Protein AF-A0AAV5FUU8-F1 (afdb_monomer)

Radius of gyration: 12.19 Å; Cα contacts (8 Å, |Δi|>4): 103; chains: 1; bounding box: 28×31×27 Å

Structure (mmCIF, N/CA/C/O backbone):
data_AF-A0AAV5FUU8-F1
#
_entry.id   AF-A0AAV5FUU8-F1
#
loop_
_atom_site.group_PDB
_atom_site.id
_atom_site.type_symbol
_atom_site.label_atom_id
_atom_site.label_alt_id
_atom_site.label_comp_id
_atom_site.label_asym_id
_atom_site.label_entity_id
_atom_site.label_seq_id
_atom_site.pdbx_PDB_ins_code
_atom_site.Cartn_x
_atom_site.Cartn_y
_atom_site.Cartn_z
_atom_site.occupancy
_atom_site.B_iso_or_equiv
_atom_site.auth_seq_id
_atom_site.auth_comp_id
_atom_site.auth_asym_id
_atom_site.auth_atom_id
_atom_site.pdbx_PDB_model_num
ATOM 1 N N . MET A 1 1 ? -14.794 14.421 -4.683 1.00 58.62 1 MET A N 1
ATOM 2 C CA . MET A 1 1 ? -13.348 14.401 -5.022 1.00 58.62 1 MET A CA 1
ATOM 3 C C . MET A 1 1 ? -12.701 13.042 -4.752 1.00 58.62 1 MET A C 1
ATOM 5 O O . MET A 1 1 ? -12.078 12.522 -5.666 1.00 58.62 1 MET A O 1
ATOM 9 N N . ALA A 1 2 ? -12.916 12.410 -3.588 1.00 63.38 2 ALA A N 1
ATOM 10 C CA . ALA A 1 2 ? -12.409 11.057 -3.291 1.00 63.38 2 ALA A CA 1
ATOM 11 C C . ALA A 1 2 ? -12.801 9.982 -4.331 1.00 63.38 2 ALA A C 1
ATOM 13 O O . ALA A 1 2 ? -12.027 9.073 -4.601 1.00 63.38 2 ALA A O 1
ATOM 14 N N . ALA A 1 3 ? -13.957 10.123 -4.990 1.00 72.38 3 ALA A N 1
ATOM 15 C CA . ALA A 1 3 ? -14.405 9.197 -6.032 1.00 72.38 3 ALA A CA 1
ATOM 16 C C . ALA A 1 3 ? -13.461 9.091 -7.248 1.00 72.38 3 ALA A C 1
ATOM 18 O O . ALA A 1 3 ? -13.452 8.051 -7.893 1.00 72.38 3 ALA A O 1
ATOM 19 N N . VAL A 1 4 ? -12.673 10.130 -7.564 1.00 74.31 4 VAL A N 1
ATOM 20 C CA . VAL A 1 4 ? -11.665 10.065 -8.643 1.00 74.31 4 VAL A CA 1
ATOM 21 C C . VAL A 1 4 ? -10.425 9.313 -8.166 1.00 74.31 4 VAL A C 1
ATOM 23 O O . VAL A 1 4 ? -9.949 8.439 -8.875 1.00 74.31 4 VAL A O 1
ATOM 26 N N . LEU A 1 5 ? -9.957 9.579 -6.940 1.00 68.19 5 LEU A N 1
ATOM 27 C CA . LEU A 1 5 ? -8.843 8.837 -6.335 1.00 68.19 5 LEU A CA 1
ATOM 28 C C . LEU A 1 5 ? -9.152 7.338 -6.228 1.00 68.19 5 LEU A C 1
ATOM 30 O O . LEU A 1 5 ? -8.274 6.529 -6.463 1.00 68.19 5 LEU A O 1
ATOM 34 N N . ARG A 1 6 ? -10.408 6.960 -5.960 1.00 74.75 6 ARG A N 1
ATOM 35 C CA . ARG A 1 6 ? -10.844 5.550 -5.928 1.00 74.75 6 ARG A CA 1
ATOM 36 C C . ARG A 1 6 ? -10.803 4.841 -7.288 1.00 74.75 6 ARG A C 1
ATOM 38 O O . ARG A 1 6 ? -10.966 3.628 -7.318 1.00 74.75 6 ARG A O 1
ATOM 45 N N . LYS A 1 7 ? -10.669 5.582 -8.394 1.00 78.38 7 LYS A N 1
ATOM 46 C CA . LYS A 1 7 ? -10.525 5.023 -9.749 1.00 78.38 7 LYS A CA 1
ATOM 47 C C . LYS A 1 7 ? -9.066 4.863 -10.176 1.00 78.38 7 LYS A C 1
ATOM 49 O O . LYS A 1 7 ? -8.831 4.232 -11.197 1.00 78.38 7 LYS A O 1
ATOM 54 N N . LEU A 1 8 ? -8.135 5.473 -9.444 1.00 77.31 8 LEU A N 1
ATOM 55 C CA . LEU A 1 8 ? -6.701 5.341 -9.680 1.00 77.31 8 LEU A CA 1
ATOM 56 C C . LEU A 1 8 ? -6.183 4.119 -8.933 1.00 77.31 8 LEU A C 1
ATOM 58 O O . LEU A 1 8 ? -6.700 3.788 -7.860 1.00 77.31 8 LEU A O 1
ATOM 62 N N . ASP A 1 9 ? -5.156 3.478 -9.478 1.00 82.94 9 ASP A N 1
ATOM 63 C CA . ASP A 1 9 ? -4.495 2.401 -8.754 1.00 82.94 9 ASP A CA 1
ATOM 64 C C . ASP A 1 9 ? -3.660 2.957 -7.579 1.00 82.94 9 ASP A C 1
ATOM 66 O O . ASP A 1 9 ? -3.286 4.138 -7.517 1.00 82.94 9 ASP A O 1
ATOM 70 N N . HIS A 1 10 ? -3.383 2.115 -6.581 1.00 85.00 10 HIS A N 1
ATOM 71 C CA . HIS A 1 10 ? -2.674 2.546 -5.373 1.00 85.00 10 HIS A CA 1
ATOM 72 C C . HIS A 1 10 ? -1.230 2.975 -5.658 1.00 85.00 10 HIS A C 1
ATOM 74 O O . HIS A 1 10 ? -0.690 3.815 -4.931 1.00 85.00 10 HIS A O 1
ATOM 80 N N . VAL A 1 11 ? -0.604 2.441 -6.708 1.00 85.81 11 VAL A N 1
ATOM 81 C CA . VAL A 1 11 ? 0.758 2.790 -7.121 1.00 85.81 11 VAL A CA 1
ATOM 82 C C . VAL A 1 11 ? 0.787 4.192 -7.731 1.00 8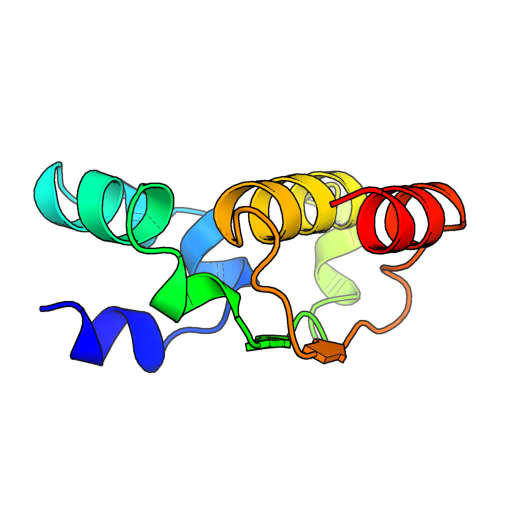5.81 11 VAL A C 1
ATOM 84 O O . VAL A 1 11 ? 1.629 4.998 -7.336 1.00 85.81 11 VAL A O 1
ATOM 87 N N . GLU A 1 12 ? -0.162 4.542 -8.591 1.00 83.88 12 GLU A N 1
ATOM 88 C CA . GLU A 1 12 ? -0.362 5.865 -9.186 1.00 83.88 12 GLU A CA 1
ATOM 89 C C . GLU A 1 12 ? -0.609 6.947 -8.126 1.00 83.88 12 GLU A C 1
ATOM 91 O O . GLU A 1 12 ? -0.006 8.032 -8.155 1.00 83.88 12 GLU A O 1
ATOM 96 N N . ILE A 1 13 ? -1.451 6.643 -7.133 1.00 85.31 13 ILE A N 1
ATOM 97 C CA . ILE A 1 13 ? -1.723 7.549 -6.010 1.00 85.31 13 ILE A CA 1
ATOM 98 C C . ILE A 1 13 ? -0.435 7.833 -5.226 1.00 85.31 13 ILE A C 1
ATOM 100 O O . ILE A 1 13 ? -0.184 8.981 -4.839 1.00 85.31 13 ILE A O 1
ATOM 104 N N . LEU A 1 14 ? 0.395 6.809 -5.002 1.00 86.75 14 LEU A N 1
ATOM 105 C CA . LEU A 1 14 ? 1.667 6.925 -4.285 1.00 86.75 14 LEU A CA 1
ATOM 106 C C . LEU A 1 14 ? 2.784 7.567 -5.123 1.00 86.75 14 LEU A C 1
ATOM 108 O O . LEU A 1 14 ? 3.634 8.249 -4.552 1.00 86.75 14 LEU A O 1
ATOM 112 N N . MET A 1 15 ? 2.775 7.388 -6.445 1.00 83.94 15 MET A N 1
ATOM 113 C CA . MET A 1 15 ? 3.785 7.915 -7.372 1.00 83.94 15 MET A CA 1
ATOM 114 C C . MET A 1 15 ? 3.696 9.427 -7.588 1.00 83.94 15 MET A C 1
ATOM 116 O O . MET A 1 15 ? 4.669 10.037 -8.024 1.00 83.94 15 MET A O 1
ATOM 120 N N . GLY A 1 16 ? 2.571 10.060 -7.253 1.00 76.00 16 GLY A N 1
ATOM 121 C CA . GLY A 1 16 ? 2.493 11.521 -7.272 1.00 76.00 16 GLY A CA 1
ATOM 122 C C . GLY A 1 16 ? 1.125 12.098 -7.582 1.00 76.00 16 GLY A C 1
ATOM 123 O O . GLY A 1 16 ? 0.928 13.290 -7.348 1.00 76.00 16 GLY A O 1
ATOM 124 N N . LEU A 1 17 ? 0.152 11.293 -8.021 1.00 66.00 17 LEU A N 1
ATOM 125 C CA . LEU A 1 17 ? -1.196 11.808 -8.276 1.00 66.00 17 LEU A CA 1
ATOM 126 C C . LEU A 1 17 ? -1.878 12.266 -6.984 1.00 66.00 17 LEU A C 1
ATOM 128 O O . LEU A 1 17 ? -2.558 13.289 -6.970 1.00 66.00 17 LEU A O 1
ATOM 132 N N . GLY A 1 18 ? -1.580 11.624 -5.852 1.00 62.03 18 GLY A N 1
ATOM 133 C CA . GLY A 1 18 ? -1.975 12.132 -4.540 1.00 62.03 18 GLY A CA 1
ATOM 134 C C . GLY A 1 18 ? -1.337 13.479 -4.172 1.00 62.03 18 GLY A C 1
ATOM 135 O O . GLY A 1 18 ? -1.763 14.088 -3.209 1.00 62.03 18 GLY A O 1
ATOM 136 N N . GLN A 1 19 ? -0.335 13.986 -4.895 1.00 67.81 19 GLN A N 1
ATOM 137 C CA . GLN A 1 19 ? 0.427 15.182 -4.511 1.00 67.81 19 GLN A CA 1
ATOM 138 C C . GLN A 1 19 ? 0.118 16.430 -5.344 1.00 67.81 19 GLN A C 1
ATOM 140 O O . GLN A 1 19 ? 0.680 17.486 -5.041 1.00 67.81 19 GLN A O 1
ATOM 145 N N . VAL A 1 20 ? -0.785 16.326 -6.327 1.00 78.69 20 VAL A N 1
ATOM 146 C CA . VAL A 1 20 ? -1.107 17.383 -7.306 1.00 78.69 20 VAL A CA 1
ATOM 147 C C . VAL A 1 20 ? -1.647 18.650 -6.637 1.00 78.69 20 VAL A C 1
ATOM 149 O O . VAL A 1 20 ? -1.277 19.760 -7.011 1.00 78.69 20 VAL A O 1
ATOM 152 N N . CYS A 1 21 ? -2.486 18.511 -5.607 1.00 83.69 21 CYS A N 1
ATOM 153 C CA . CYS A 1 21 ? -2.938 19.638 -4.791 1.00 83.69 21 CYS A CA 1
ATOM 154 C C . CYS A 1 21 ? -3.050 19.256 -3.309 1.00 8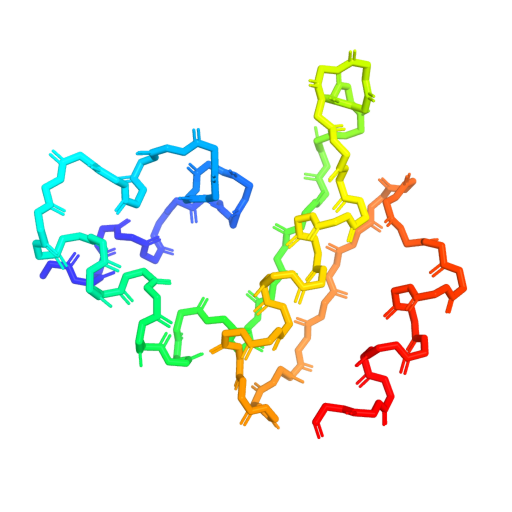3.69 21 CYS A C 1
ATOM 156 O O . CYS A 1 21 ? -3.089 18.075 -2.953 1.00 83.69 21 CYS A O 1
ATOM 158 N N . ARG A 1 22 ? -3.126 20.261 -2.421 1.00 84.75 22 ARG A N 1
ATOM 159 C CA . ARG A 1 22 ? -3.235 20.036 -0.965 1.00 84.75 22 ARG A CA 1
ATOM 160 C C . ARG A 1 22 ? -4.429 19.153 -0.595 1.00 84.75 22 ARG A C 1
ATOM 162 O O . ARG A 1 22 ? -4.286 18.282 0.255 1.00 84.75 22 ARG A O 1
ATOM 169 N N . SER A 1 23 ? -5.571 19.338 -1.255 1.00 84.62 23 SER A N 1
ATOM 170 C CA . SER A 1 23 ? -6.781 18.557 -0.984 1.00 84.62 23 SER A CA 1
ATOM 171 C C . SER A 1 23 ? -6.637 17.092 -1.401 1.00 84.62 23 SER A C 1
ATOM 173 O O . SER A 1 23 ? -7.077 16.211 -0.669 1.00 84.62 23 SER A O 1
ATOM 175 N N . TRP A 1 24 ? -5.978 16.812 -2.531 1.00 85.12 24 TRP A N 1
ATOM 176 C CA . TRP A 1 24 ? -5.700 15.439 -2.968 1.00 85.12 24 TRP A CA 1
ATOM 177 C C . TRP A 1 24 ? -4.681 14.762 -2.058 1.00 85.12 24 TRP A C 1
ATOM 179 O O . TRP A 1 24 ? -4.870 13.605 -1.700 1.00 85.12 24 TRP A O 1
ATOM 189 N N . ARG A 1 25 ? -3.673 15.506 -1.593 1.00 85.56 25 ARG A N 1
ATOM 190 C CA . ARG A 1 25 ? -2.690 15.019 -0.616 1.00 85.56 25 ARG A CA 1
ATOM 191 C C . ARG A 1 25 ? -3.341 14.627 0.690 1.00 85.56 25 ARG A C 1
ATOM 193 O O . ARG A 1 25 ? -3.013 13.582 1.241 1.00 85.56 25 ARG A O 1
ATOM 200 N N . HIS A 1 26 ? -4.254 15.462 1.171 1.00 86.06 26 HIS A N 1
ATOM 201 C CA . HIS A 1 26 ? -4.988 15.193 2.395 1.00 86.06 26 HIS A CA 1
ATOM 202 C C . HIS A 1 26 ? -5.888 13.964 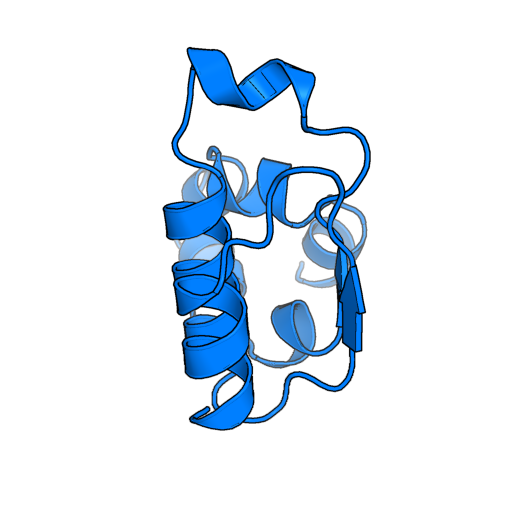2.232 1.00 86.06 26 HIS A C 1
ATOM 204 O O . HIS A 1 26 ? -5.765 13.023 3.005 1.00 86.06 26 HIS A O 1
ATOM 210 N N . ALA A 1 27 ? -6.693 13.906 1.165 1.00 86.56 27 ALA A N 1
ATOM 211 C CA . ALA A 1 27 ? -7.560 12.761 0.893 1.00 86.56 27 ALA A CA 1
ATOM 212 C C . ALA A 1 27 ? -6.765 11.454 0.725 1.00 86.56 27 ALA A C 1
ATOM 214 O O . ALA A 1 27 ? -7.062 10.463 1.377 1.00 86.56 27 ALA A O 1
ATOM 215 N N . ALA A 1 28 ? -5.700 11.460 -0.080 1.00 87.62 28 ALA A N 1
ATOM 216 C CA . ALA A 1 28 ? -4.882 10.275 -0.321 1.00 87.62 28 ALA A CA 1
ATOM 217 C C . ALA A 1 28 ? -4.114 9.797 0.919 1.00 87.62 28 ALA A C 1
ATOM 219 O O . ALA A 1 28 ? -3.729 8.632 0.982 1.00 87.62 28 ALA A O 1
ATOM 220 N N . ARG A 1 29 ? -3.834 10.673 1.889 1.00 87.75 29 ARG A N 1
ATOM 221 C CA . ARG A 1 29 ? -3.098 10.311 3.106 1.00 87.75 29 ARG A CA 1
ATOM 222 C C . ARG A 1 29 ? -4.019 9.910 4.252 1.00 87.75 29 ARG A C 1
ATOM 224 O O . ARG A 1 29 ? -3.682 8.983 4.983 1.00 87.75 29 ARG A O 1
ATOM 231 N N . ASP A 1 30 ? -5.117 10.635 4.429 1.00 88.75 30 ASP A N 1
ATOM 232 C CA . ASP A 1 30 ? -5.852 10.649 5.690 1.00 88.75 30 ASP A CA 1
ATOM 233 C C . ASP A 1 30 ? -7.182 9.884 5.639 1.00 88.75 30 ASP A C 1
ATOM 235 O O . ASP A 1 30 ? -7.699 9.581 6.713 1.00 88.75 30 ASP A O 1
ATOM 239 N N . ASP A 1 31 ? -7.676 9.516 4.446 1.00 88.94 31 ASP A N 1
ATOM 240 C CA . ASP A 1 31 ? -8.849 8.650 4.233 1.00 88.94 31 ASP A CA 1
ATOM 241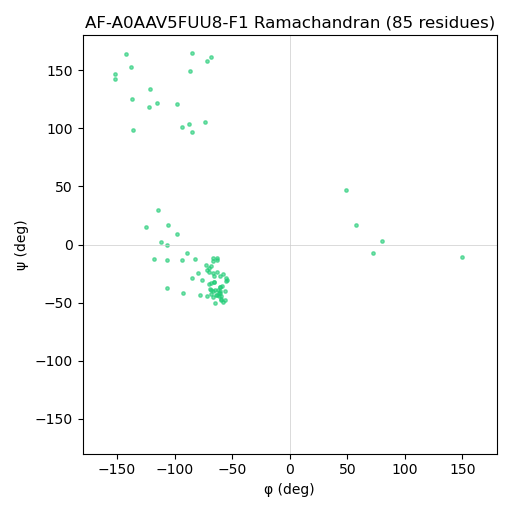 C C . ASP A 1 31 ? -8.446 7.160 4.211 1.00 88.94 31 ASP A C 1
ATOM 243 O O . ASP A 1 31 ? -7.929 6.684 3.194 1.00 88.94 31 ASP A O 1
ATOM 247 N N . PRO A 1 32 ? -8.689 6.387 5.286 1.00 86.75 32 PRO A N 1
ATOM 248 C CA . PRO A 1 32 ? -8.343 4.966 5.329 1.00 86.75 32 PRO A CA 1
ATOM 249 C C . PRO A 1 32 ? -9.227 4.127 4.398 1.00 86.75 32 PRO A C 1
ATOM 251 O O . PRO A 1 32 ? -8.793 3.088 3.902 1.00 86.75 32 PRO A O 1
ATOM 254 N N . GLY A 1 33 ? -10.431 4.613 4.070 1.00 88.75 33 GLY A N 1
ATOM 255 C CA . GLY A 1 33 ? -11.351 3.971 3.133 1.00 88.75 33 GLY A CA 1
ATOM 256 C C . GLY A 1 33 ? -10.837 3.956 1.691 1.00 88.75 33 GLY A C 1
ATOM 257 O O . GLY A 1 33 ? -11.383 3.245 0.848 1.00 88.75 33 GLY A O 1
ATOM 258 N N . LEU A 1 34 ? -9.769 4.694 1.382 1.00 89.06 34 LEU A N 1
ATOM 259 C CA . LEU A 1 34 ? -9.032 4.568 0.124 1.00 89.06 34 LEU A CA 1
ATOM 260 C C . LEU A 1 34 ? -8.059 3.372 0.132 1.00 89.06 34 LEU A C 1
ATOM 262 O O . LEU A 1 34 ? -7.745 2.822 -0.921 1.00 89.06 34 LEU A O 1
ATOM 266 N N . TRP A 1 35 ? -7.619 2.941 1.316 1.00 92.69 35 TRP A N 1
ATOM 267 C CA . TRP A 1 35 ? -6.563 1.944 1.527 1.00 92.69 35 TRP A CA 1
ATOM 268 C C . TRP A 1 35 ? -7.067 0.621 2.119 1.00 92.69 35 TRP A C 1
ATOM 270 O O . TRP A 1 35 ? -6.268 -0.276 2.346 1.00 92.69 35 TRP A O 1
ATOM 280 N N . HIS A 1 36 ? -8.375 0.463 2.340 1.00 91.25 36 HIS A N 1
ATOM 281 C CA . HIS A 1 36 ? -8.954 -0.800 2.824 1.00 91.25 36 HIS A CA 1
ATOM 282 C C . HIS A 1 36 ? -8.778 -1.991 1.857 1.00 91.25 36 HIS A C 1
ATOM 284 O O . HIS A 1 36 ? -8.786 -3.142 2.280 1.00 91.25 36 HIS A O 1
ATOM 290 N N . ARG A 1 37 ? -8.598 -1.742 0.553 1.00 92.69 37 ARG A N 1
ATOM 291 C CA . ARG A 1 37 ? -8.382 -2.773 -0.477 1.00 92.69 37 ARG A CA 1
ATOM 292 C C . ARG A 1 37 ? -7.268 -2.325 -1.412 1.00 92.69 37 ARG A C 1
ATOM 294 O O . ARG A 1 37 ? -7.528 -1.515 -2.293 1.00 92.69 37 ARG A O 1
ATOM 301 N N . ILE A 1 38 ? -6.049 -2.806 -1.194 1.00 91.94 38 ILE A N 1
ATOM 302 C CA . ILE A 1 38 ? -4.831 -2.342 -1.873 1.00 91.94 38 ILE A CA 1
ATOM 303 C C . ILE A 1 38 ? -4.493 -3.290 -3.025 1.00 91.94 38 ILE A C 1
ATOM 305 O O . ILE A 1 38 ? -4.244 -4.469 -2.783 1.00 91.94 38 ILE A O 1
ATOM 309 N N . ASP A 1 39 ? -4.427 -2.784 -4.256 1.00 91.25 39 ASP A N 1
ATOM 310 C CA . ASP A 1 39 ? -3.961 -3.546 -5.421 1.00 91.25 39 ASP A CA 1
ATOM 311 C C . ASP A 1 39 ? -2.670 -2.933 -5.977 1.00 91.25 39 ASP A C 1
ATOM 313 O O . ASP A 1 39 ? -2.618 -1.750 -6.309 1.00 91.25 39 ASP A O 1
ATOM 317 N N . MET A 1 40 ? -1.609 -3.737 -6.034 1.00 89.62 40 MET A N 1
ATOM 318 C CA . MET A 1 40 ? -0.293 -3.363 -6.562 1.00 89.62 40 MET A CA 1
ATOM 319 C C . MET A 1 40 ? 0.182 -4.316 -7.672 1.00 89.62 40 MET A C 1
ATOM 321 O O . MET A 1 40 ? 1.372 -4.339 -7.999 1.00 89.62 40 MET A O 1
ATOM 325 N N . ARG A 1 41 ? -0.714 -5.131 -8.244 1.00 89.69 41 ARG A N 1
ATOM 326 C CA . ARG A 1 41 ? -0.397 -6.041 -9.364 1.00 89.69 41 ARG A CA 1
ATOM 327 C C . ARG A 1 41 ? -0.097 -5.275 -10.653 1.00 89.69 41 ARG A C 1
ATOM 329 O O . ARG A 1 41 ? -0.427 -4.103 -10.769 1.00 89.69 41 ARG A O 1
ATOM 336 N N . GLY A 1 42 ? 0.568 -5.906 -11.625 1.00 87.19 42 GLY A N 1
ATOM 337 C CA . GLY A 1 42 ? 0.897 -5.263 -12.911 1.00 87.19 42 GLY A CA 1
ATOM 338 C C . GLY A 1 42 ? 2.007 -4.197 -12.859 1.00 87.19 42 GLY A C 1
ATOM 339 O O . GLY A 1 42 ? 2.504 -3.756 -13.897 1.00 87.19 42 GLY A O 1
ATOM 340 N N . HIS A 1 43 ? 2.481 -3.832 -11.666 1.00 87.38 43 HIS A N 1
ATOM 341 C CA . HIS A 1 43 ? 3.530 -2.829 -11.474 1.00 87.38 43 HIS A CA 1
ATOM 342 C C . HIS A 1 43 ? 4.930 -3.415 -11.281 1.00 87.38 43 HIS A C 1
ATOM 344 O O . HIS A 1 43 ? 5.853 -2.660 -11.004 1.00 87.38 43 HIS A O 1
ATOM 350 N N . ALA A 1 44 ? 5.143 -4.723 -11.471 1.00 83.31 44 ALA A N 1
ATOM 351 C CA . ALA A 1 44 ? 6.463 -5.351 -11.308 1.00 83.31 44 ALA A CA 1
ATOM 352 C C . ALA A 1 44 ? 7.556 -4.683 -12.169 1.00 83.31 44 ALA A C 1
ATOM 354 O O . ALA A 1 44 ? 8.708 -4.563 -11.751 1.00 83.31 44 ALA A O 1
ATOM 355 N N . HIS A 1 45 ? 7.176 -4.157 -13.338 1.00 84.81 45 HIS A N 1
ATOM 356 C CA . HIS A 1 45 ? 8.052 -3.371 -14.203 1.00 84.81 45 HIS A CA 1
ATOM 357 C C . HIS A 1 45 ? 8.541 -2.064 -13.557 1.00 84.81 45 HIS A C 1
ATOM 359 O O . HIS A 1 45 ? 9.454 -1.452 -14.075 1.00 84.81 45 HIS A O 1
ATOM 365 N N . LEU A 1 46 ? 7.979 -1.591 -12.446 1.00 85.50 46 LEU A N 1
ATOM 366 C CA . LEU A 1 46 ? 8.440 -0.383 -11.760 1.00 85.50 46 LEU A CA 1
ATOM 367 C C . LEU A 1 46 ? 9.528 -0.662 -10.715 1.00 85.50 46 LEU A C 1
ATOM 369 O O . LEU A 1 46 ? 10.129 0.294 -10.228 1.00 85.50 46 LEU A O 1
ATOM 373 N N . ASN A 1 47 ? 9.849 -1.927 -10.413 1.00 81.44 47 ASN A N 1
ATOM 374 C CA . ASN A 1 47 ? 10.855 -2.289 -9.401 1.00 81.44 47 ASN A CA 1
ATOM 375 C C . ASN A 1 47 ? 12.255 -1.704 -9.671 1.00 81.44 47 ASN A C 1
ATOM 377 O O . ASN A 1 47 ? 13.021 -1.498 -8.735 1.00 81.44 47 ASN A O 1
ATOM 381 N N . TYR A 1 48 ? 12.594 -1.396 -10.929 1.00 83.50 48 TYR A N 1
ATOM 382 C CA . TYR A 1 48 ? 13.865 -0.741 -11.266 1.00 83.50 48 TYR A CA 1
ATOM 383 C C . TYR A 1 48 ? 13.843 0.787 -11.076 1.00 83.50 48 TYR A C 1
ATOM 385 O O . TYR A 1 48 ? 14.894 1.422 -11.118 1.00 83.50 48 TYR A O 1
ATOM 393 N N . ARG A 1 49 ? 12.662 1.394 -10.893 1.00 86.06 49 ARG A N 1
ATOM 394 C CA . ARG A 1 49 ? 12.483 2.846 -10.700 1.00 86.06 49 ARG A CA 1
ATOM 395 C C . ARG A 1 49 ? 12.141 3.210 -9.263 1.00 86.06 49 ARG A C 1
ATOM 397 O O . ARG A 1 49 ? 12.562 4.256 -8.779 1.00 86.06 49 ARG A O 1
ATOM 404 N N . VAL A 1 50 ? 11.339 2.381 -8.601 1.00 86.19 50 VAL A N 1
ATOM 405 C CA . VAL A 1 50 ? 10.802 2.641 -7.264 1.00 86.19 50 VAL A CA 1
ATOM 406 C C . VAL A 1 50 ? 10.864 1.383 -6.411 1.00 86.19 50 VAL A C 1
ATOM 408 O O . VAL A 1 50 ? 10.798 0.262 -6.904 1.00 86.19 50 VAL A O 1
ATOM 411 N N . ASN A 1 51 ? 10.952 1.574 -5.097 1.00 89.06 51 ASN A N 1
ATOM 412 C CA . ASN A 1 51 ? 10.886 0.472 -4.149 1.00 89.06 51 ASN A CA 1
ATOM 413 C C . ASN A 1 51 ? 9.415 0.148 -3.843 1.00 89.06 51 ASN A C 1
ATOM 415 O O . ASN A 1 51 ? 8.790 0.809 -3.005 1.00 89.06 51 ASN A O 1
ATOM 419 N N . LEU A 1 52 ? 8.866 -0.858 -4.528 1.00 88.06 52 LEU A N 1
ATOM 420 C CA . LEU A 1 52 ? 7.462 -1.243 -4.385 1.00 88.06 52 LEU A CA 1
ATOM 421 C C . LEU A 1 52 ? 7.143 -1.787 -2.980 1.00 88.06 52 LEU A C 1
ATOM 423 O O . LEU A 1 52 ? 6.077 -1.479 -2.450 1.00 88.06 52 LEU A O 1
ATOM 427 N N . CYS A 1 53 ? 8.082 -2.460 -2.303 1.00 89.19 53 CYS A N 1
ATOM 428 C CA . CYS A 1 53 ? 7.906 -2.897 -0.910 1.00 89.19 53 CYS A CA 1
ATOM 429 C C . CYS A 1 53 ? 7.706 -1.706 0.045 1.00 89.19 53 CYS A C 1
ATOM 431 O O . CYS A 1 53 ? 6.849 -1.717 0.931 1.00 89.19 53 CYS A O 1
ATOM 433 N N . LYS A 1 54 ? 8.473 -0.625 -0.143 1.00 89.81 54 LYS A N 1
ATOM 434 C CA . LYS A 1 54 ? 8.324 0.616 0.631 1.00 89.81 54 LYS A CA 1
ATOM 435 C C . LYS A 1 54 ? 6.971 1.270 0.361 1.00 89.81 54 LYS A C 1
ATOM 437 O O . LYS A 1 54 ? 6.347 1.773 1.294 1.00 89.81 54 LYS A O 1
ATOM 442 N N . MET A 1 55 ? 6.511 1.249 -0.888 1.00 91.25 55 MET A N 1
ATOM 443 C CA . MET A 1 55 ? 5.190 1.755 -1.268 1.00 91.25 55 MET A CA 1
ATOM 444 C C . MET A 1 55 ? 4.067 0.936 -0.622 1.00 91.25 55 MET A C 1
ATOM 446 O O . MET A 1 55 ? 3.161 1.530 -0.039 1.00 91.25 55 MET A O 1
ATOM 450 N N . ALA A 1 56 ? 4.183 -0.395 -0.610 1.00 91.75 56 ALA A N 1
ATOM 451 C CA . ALA A 1 56 ? 3.247 -1.281 0.076 1.00 91.75 56 ALA A CA 1
ATOM 452 C C . ALA A 1 56 ? 3.133 -0.931 1.568 1.00 91.75 56 ALA A C 1
ATOM 454 O O . ALA A 1 56 ? 2.035 -0.710 2.069 1.00 91.75 56 ALA A O 1
ATOM 455 N N . ARG A 1 57 ? 4.257 -0.748 2.276 1.00 92.12 57 ARG A N 1
ATOM 456 C CA . ARG A 1 57 ? 4.239 -0.342 3.699 1.00 92.12 57 ARG A CA 1
ATOM 457 C C . ARG A 1 57 ? 3.556 1.009 3.925 1.00 92.12 57 ARG A C 1
ATOM 459 O O . ARG A 1 57 ? 2.864 1.191 4.925 1.00 92.12 57 ARG A O 1
ATOM 466 N N . VAL A 1 58 ? 3.727 1.969 3.012 1.00 92.62 58 VAL A N 1
ATOM 467 C CA . VAL A 1 58 ? 3.023 3.260 3.092 1.00 92.62 58 VAL A CA 1
ATOM 468 C C . VAL A 1 58 ? 1.520 3.073 2.895 1.00 92.62 58 VAL A C 1
ATOM 470 O O . VAL A 1 58 ? 0.752 3.644 3.667 1.00 92.62 58 VAL A O 1
ATOM 473 N N . ALA A 1 59 ? 1.110 2.281 1.904 1.00 92.75 59 ALA A N 1
ATOM 474 C CA . ALA A 1 59 ? -0.293 1.971 1.643 1.00 92.75 59 ALA A CA 1
ATOM 475 C C . ALA A 1 59 ? -0.955 1.332 2.872 1.00 92.75 59 ALA A C 1
ATOM 477 O O . ALA A 1 59 ? -1.967 1.823 3.366 1.00 92.75 59 ALA A O 1
ATOM 478 N N . ILE A 1 60 ? -0.303 0.316 3.434 1.00 92.69 60 ILE A N 1
ATOM 479 C CA . ILE A 1 60 ? -0.751 -0.403 4.626 1.00 92.69 60 ILE A CA 1
ATOM 480 C C . ILE A 1 60 ? -0.881 0.533 5.829 1.00 92.69 60 ILE A C 1
ATOM 482 O O . ILE A 1 60 ? -1.906 0.555 6.502 1.00 92.69 60 ILE A O 1
ATOM 486 N N . ARG A 1 61 ? 0.121 1.386 6.076 1.00 92.94 61 ARG A N 1
ATOM 487 C CA . ARG A 1 61 ? 0.056 2.358 7.175 1.00 92.94 61 ARG A CA 1
ATOM 488 C C . ARG A 1 61 ? -1.122 3.323 7.018 1.00 92.94 61 ARG A C 1
ATOM 490 O O . ARG A 1 61 ? -1.721 3.722 8.013 1.00 92.94 61 ARG A O 1
ATOM 497 N N . ARG A 1 62 ? -1.453 3.720 5.787 1.00 92.69 62 ARG A N 1
ATOM 498 C CA . ARG A 1 62 ? -2.600 4.599 5.516 1.00 92.69 62 ARG A CA 1
ATOM 499 C C . ARG A 1 62 ? -3.943 3.892 5.696 1.00 92.69 62 ARG A C 1
ATOM 501 O O . ARG A 1 62 ? -4.924 4.575 5.973 1.00 92.69 62 ARG A O 1
ATOM 508 N N . ALA A 1 63 ? -3.973 2.561 5.623 1.00 92.88 63 ALA A N 1
ATOM 509 C CA . ALA A 1 63 ? -5.151 1.767 5.957 1.00 92.88 63 ALA A CA 1
ATOM 510 C C . ALA A 1 63 ? -5.490 1.797 7.457 1.00 92.88 63 ALA A C 1
ATOM 512 O O . ALA A 1 63 ? -6.630 1.523 7.804 1.00 92.88 63 ALA A O 1
ATOM 513 N N . LYS A 1 64 ? -4.552 2.170 8.346 1.00 92.44 64 LYS A N 1
ATOM 514 C CA . LYS A 1 64 ? -4.786 2.330 9.799 1.00 92.44 64 LYS A CA 1
ATOM 515 C C . LYS A 1 64 ? -5.515 1.126 10.435 1.00 92.44 64 LYS A C 1
ATOM 517 O O . LYS A 1 64 ? -6.507 1.314 11.136 1.00 92.44 64 LYS A O 1
ATOM 522 N N . GLY A 1 65 ? -5.068 -0.096 10.139 1.00 93.38 65 GLY A N 1
ATOM 523 C CA . GLY A 1 65 ? -5.698 -1.323 10.648 1.00 93.38 65 GLY A CA 1
ATOM 524 C C . GLY A 1 65 ? -6.952 -1.777 9.895 1.00 93.38 65 GLY A C 1
ATOM 525 O O . GLY A 1 65 ? -7.571 -2.757 10.288 1.00 93.38 65 GLY A O 1
ATOM 526 N N . GLN A 1 66 ? -7.347 -1.083 8.824 1.00 92.81 66 GLN A N 1
ATOM 527 C CA . GLN A 1 66 ? -8.559 -1.377 8.048 1.00 92.81 66 GLN A CA 1
ATOM 528 C C . GLN A 1 66 ? -8.257 -2.033 6.695 1.00 92.81 66 GLN A C 1
ATOM 530 O O . GLN A 1 66 ? -9.100 -2.011 5.803 1.00 92.81 66 GLN A O 1
ATOM 535 N N . CYS A 1 67 ? -7.054 -2.576 6.488 1.00 94.06 67 CYS A N 1
ATOM 536 C CA . CYS A 1 67 ? -6.744 -3.292 5.254 1.00 94.06 67 CYS A CA 1
ATOM 537 C C . CYS A 1 67 ? -7.439 -4.657 5.256 1.00 94.06 67 CYS A C 1
ATOM 539 O O . CYS A 1 67 ? -6.996 -5.599 5.905 1.00 94.06 67 CYS A O 1
ATOM 541 N N . GLU A 1 68 ? -8.501 -4.776 4.477 1.00 93.75 68 GLU A N 1
ATOM 542 C CA . GLU A 1 68 ? -9.270 -6.005 4.2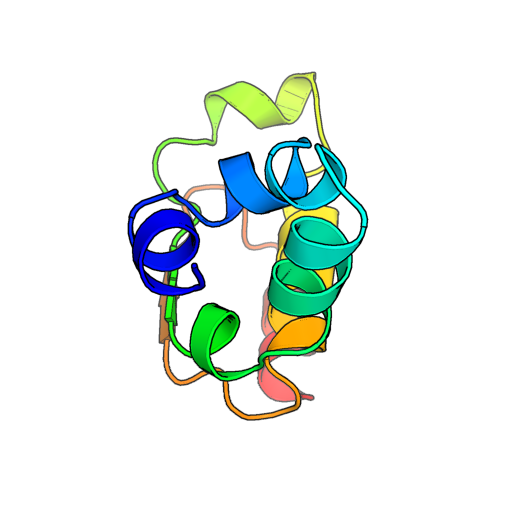98 1.00 93.75 68 GLU A CA 1
ATOM 543 C C . GLU A 1 68 ? -8.666 -6.909 3.222 1.00 93.75 68 GLU A C 1
ATOM 545 O O . GLU A 1 68 ? -8.841 -8.125 3.255 1.00 93.75 68 GLU A O 1
ATOM 550 N N . ALA A 1 69 ? -7.982 -6.324 2.234 1.00 92.75 69 ALA A N 1
ATOM 551 C CA . ALA A 1 69 ? -7.378 -7.081 1.149 1.00 92.75 69 ALA A CA 1
ATOM 552 C C . ALA A 1 69 ? -6.138 -6.395 0.570 1.00 92.75 69 ALA A C 1
ATOM 554 O O . ALA A 1 69 ? -6.097 -5.173 0.419 1.00 92.75 69 ALA A O 1
ATOM 555 N N . PHE A 1 70 ? -5.148 -7.209 0.209 1.00 91.75 70 PHE A N 1
ATOM 556 C CA . PHE A 1 70 ? -3.892 -6.780 -0.391 1.00 91.75 70 PHE A CA 1
ATOM 557 C C . PHE A 1 70 ? -3.523 -7.724 -1.541 1.00 91.75 70 PHE A C 1
ATOM 559 O O . PHE A 1 70 ? -3.435 -8.936 -1.338 1.00 91.75 70 PHE A O 1
ATOM 566 N N . TRP A 1 71 ? -3.288 -7.176 -2.734 1.00 91.00 71 TRP A N 1
ATOM 567 C CA . TRP A 1 71 ? -2.813 -7.919 -3.903 1.00 91.00 71 TRP A CA 1
ATOM 568 C C . TRP A 1 71 ? -1.492 -7.349 -4.403 1.00 91.00 71 TRP A C 1
ATOM 570 O O . TRP A 1 71 ? -1.345 -6.141 -4.575 1.00 91.00 71 TRP A O 1
ATOM 580 N N . ALA A 1 72 ? -0.535 -8.232 -4.674 1.00 86.88 72 ALA A N 1
ATOM 581 C CA . ALA A 1 72 ? 0.792 -7.873 -5.146 1.00 86.88 72 ALA A CA 1
ATOM 582 C C . ALA A 1 72 ? 1.384 -9.001 -5.998 1.00 86.88 72 ALA A C 1
ATOM 584 O O . ALA A 1 72 ? 1.166 -10.177 -5.720 1.00 86.88 72 ALA A O 1
ATOM 585 N N . GLU A 1 73 ? 2.182 -8.637 -6.998 1.00 8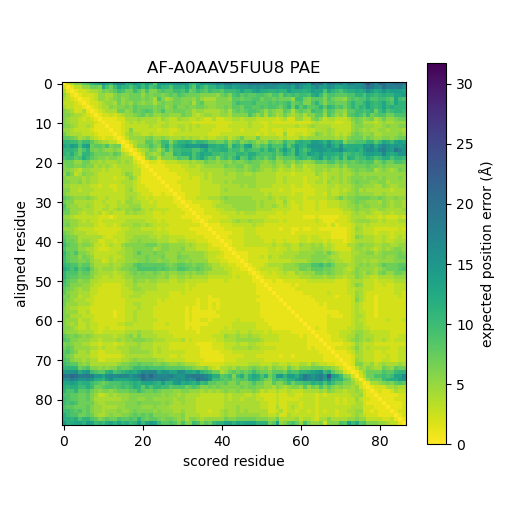1.75 73 GLU A N 1
ATOM 586 C CA . GLU A 1 73 ? 2.962 -9.557 -7.834 1.00 81.75 73 GLU A CA 1
ATOM 587 C C . GLU A 1 73 ? 4.431 -9.167 -7.727 1.00 81.75 73 GLU A C 1
ATOM 589 O O . GLU A 1 73 ? 4.780 -8.047 -8.083 1.00 81.75 73 GLU A O 1
ATOM 594 N N . HIS A 1 74 ? 5.298 -10.051 -7.226 1.00 69.88 74 HIS A N 1
ATOM 595 C CA . HIS A 1 74 ? 6.739 -9.774 -7.064 1.00 69.88 74 HIS A CA 1
ATOM 596 C C . HIS A 1 74 ? 7.079 -8.546 -6.182 1.00 69.88 74 HIS A C 1
ATOM 598 O O . HIS A 1 74 ? 8.192 -8.024 -6.241 1.00 69.88 74 HIS A O 1
ATOM 604 N N . VAL A 1 75 ? 6.116 -8.073 -5.379 1.00 60.38 75 VAL A N 1
ATOM 605 C CA . VAL A 1 75 ? 6.201 -6.867 -4.523 1.00 60.38 75 VAL A CA 1
ATOM 606 C C . VAL A 1 75 ? 6.052 -7.194 -3.028 1.00 60.38 75 VAL A C 1
ATOM 608 O O . VAL A 1 75 ? 6.342 -6.359 -2.174 1.00 60.38 75 VAL A O 1
ATOM 611 N N . ALA A 1 76 ? 5.620 -8.410 -2.690 1.00 63.69 76 ALA A N 1
ATOM 612 C CA . ALA A 1 76 ? 5.518 -8.869 -1.310 1.00 63.69 76 ALA A CA 1
ATOM 613 C C . ALA A 1 76 ? 6.804 -9.611 -0.916 1.00 63.69 76 ALA A C 1
ATOM 615 O O . ALA A 1 76 ? 6.991 -10.767 -1.288 1.00 63.69 76 ALA A O 1
ATOM 616 N N . ASP A 1 77 ? 7.689 -8.928 -0.189 1.00 76.44 77 ASP A N 1
ATOM 617 C CA . ASP A 1 77 ? 8.710 -9.592 0.626 1.00 76.44 77 ASP A CA 1
ATOM 618 C C . ASP A 1 77 ? 8.133 -9.970 2.003 1.00 76.44 77 ASP A C 1
ATOM 620 O O . ASP A 1 77 ? 7.084 -9.458 2.411 1.00 76.44 77 ASP A O 1
ATOM 624 N N . ASP A 1 78 ? 8.823 -10.842 2.743 1.00 81.94 78 ASP A N 1
ATOM 625 C CA . ASP A 1 78 ? 8.406 -11.265 4.091 1.00 81.94 78 ASP A CA 1
ATOM 626 C C . ASP A 1 78 ? 8.196 -10.073 5.041 1.00 81.94 78 ASP A C 1
ATOM 628 O O . ASP A 1 78 ? 7.35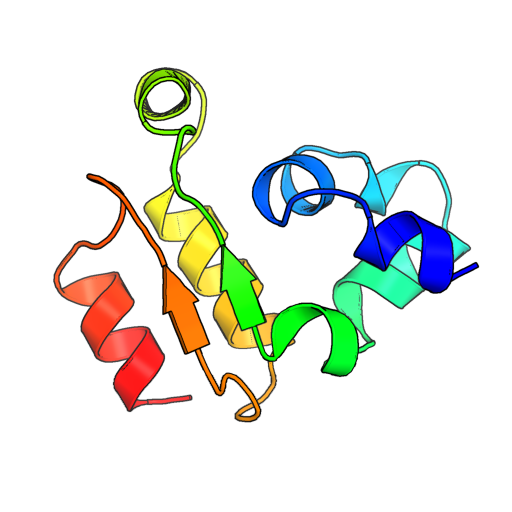0 -10.112 5.935 1.00 81.94 78 ASP A O 1
ATOM 632 N N . GLY A 1 79 ? 8.912 -8.966 4.820 1.00 84.44 79 GLY A N 1
ATOM 633 C CA . GLY A 1 79 ? 8.752 -7.737 5.589 1.00 84.44 79 GLY A CA 1
ATOM 634 C C . GLY A 1 79 ? 7.428 -7.017 5.316 1.00 84.44 79 GLY A C 1
ATOM 635 O O . GLY A 1 79 ? 6.863 -6.416 6.228 1.00 84.44 79 GLY A O 1
ATOM 636 N N . VAL A 1 80 ? 6.907 -7.060 4.086 1.00 87.00 80 VAL A N 1
ATOM 637 C CA . VAL A 1 80 ? 5.562 -6.554 3.758 1.00 87.00 80 VAL A CA 1
ATOM 638 C C . VAL A 1 80 ? 4.494 -7.434 4.405 1.00 87.00 80 VAL A C 1
ATOM 640 O O . VAL A 1 80 ? 3.561 -6.896 4.997 1.00 87.00 80 VAL A O 1
ATOM 643 N N . LEU A 1 81 ? 4.653 -8.760 4.364 1.00 87.50 81 LEU A N 1
ATOM 644 C CA . LEU A 1 81 ? 3.722 -9.695 5.006 1.00 87.50 81 LEU A CA 1
ATOM 645 C C . LEU A 1 81 ? 3.684 -9.509 6.529 1.00 87.50 81 LEU A C 1
ATOM 647 O O . LEU A 1 81 ? 2.606 -9.428 7.116 1.00 87.50 81 LEU A O 1
ATOM 651 N N . GLN A 1 82 ? 4.844 -9.345 7.167 1.00 89.06 82 GLN A N 1
ATOM 652 C CA . GLN A 1 82 ? 4.917 -9.048 8.597 1.00 89.06 82 GLN A CA 1
ATOM 653 C C . GLN A 1 82 ? 4.254 -7.704 8.935 1.00 89.06 82 GLN A C 1
ATOM 655 O O . GLN A 1 82 ? 3.576 -7.582 9.952 1.00 89.06 82 GLN A O 1
ATOM 660 N N . PHE A 1 83 ? 4.422 -6.692 8.080 1.00 87.25 83 PHE A N 1
ATOM 661 C CA 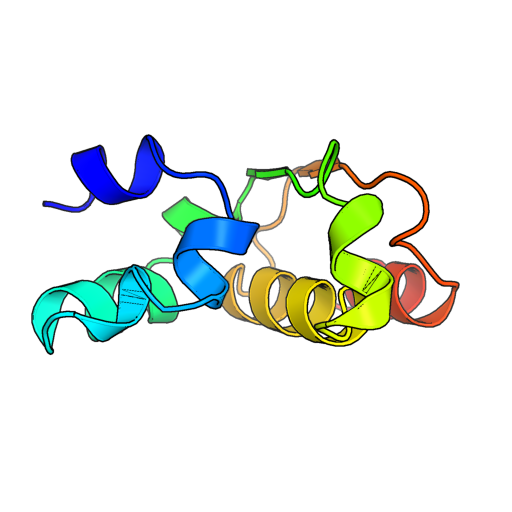. PHE A 1 83 ? 3.791 -5.386 8.272 1.00 87.25 83 PHE A CA 1
ATOM 662 C 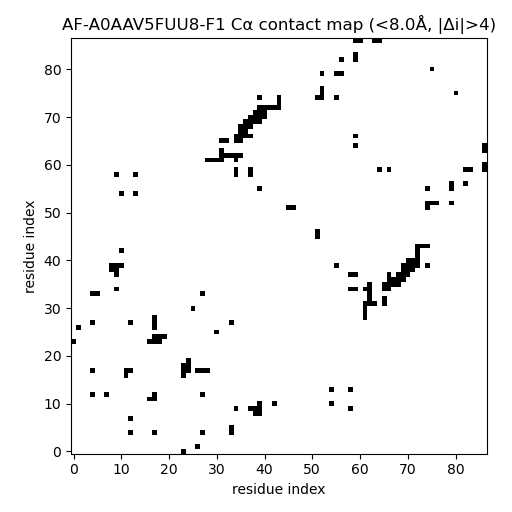C . PHE A 1 83 ? 2.264 -5.446 8.100 1.00 87.25 83 PHE A C 1
ATOM 664 O O . PHE A 1 83 ? 1.550 -4.729 8.792 1.00 87.25 83 PHE A O 1
ATOM 671 N N . LEU A 1 84 ? 1.760 -6.317 7.218 1.00 87.81 84 LEU A N 1
ATOM 672 C CA . LEU A 1 84 ? 0.327 -6.601 7.079 1.00 87.81 84 LEU A CA 1
ATOM 673 C C . LEU A 1 84 ? -0.252 -7.298 8.315 1.00 87.81 84 LEU A C 1
ATOM 675 O O . LEU A 1 84 ? -1.361 -6.971 8.718 1.00 87.81 84 LEU A O 1
ATOM 679 N N . GLY A 1 85 ? 0.484 -8.239 8.912 1.00 88.06 85 GLY A N 1
ATOM 680 C CA . GLY A 1 85 ? 0.038 -8.951 10.114 1.00 88.06 85 GLY A CA 1
ATOM 681 C C . GLY A 1 85 ? 0.009 -8.090 11.383 1.00 88.06 85 GLY A C 1
ATOM 682 O O . GLY A 1 85 ? -0.693 -8.432 12.327 1.00 88.06 85 GLY A O 1
ATOM 683 N N . ASN A 1 86 ? 0.743 -6.973 11.391 1.00 89.00 86 ASN A N 1
ATOM 684 C CA . ASN A 1 86 ? 0.939 -6.096 12.552 1.00 89.00 86 ASN A CA 1
ATOM 685 C C . ASN A 1 86 ? 0.325 -4.694 12.365 1.00 89.00 86 ASN A C 1
ATOM 687 O O . ASN A 1 86 ? 0.896 -3.715 12.852 1.00 89.00 86 ASN A O 1
ATOM 691 N N . GLN A 1 87 ? -0.756 -4.574 11.588 1.00 80.69 87 GLN A N 1
ATOM 692 C CA . GLN A 1 87 ? -1.369 -3.274 11.282 1.00 80.69 87 GLN A CA 1
ATOM 693 C C . GLN A 1 87 ? -1.944 -2.532 12.485 1.00 80.69 87 GLN A C 1
ATOM 695 O O . GLN A 1 87 ? -2.477 -3.192 13.402 1.00 80.69 87 GLN A O 1
#

InterPro domains:
  IPR001810 F-box domain [PF12937] (3-41)
  IPR036047 F-box-like domain superfamily [SSF81383] (3-46)

Organism: NCBI:txid191504

pLDDT: mean 84.61, std 8.41, range [58.62, 94.06]

Mean predicted aligned error: 4.87 Å

Secondary structure (DSSP, 8-state):
-HHHHTTS-HHHHHHTGGGSSHHHHHHHHH-GGGTSEEE-TT-GGGTTTS-HHHHHHHHHHHHTT---EEE-SS---HHHHHHHHT-

Foldseek 3Di:
DVVVLLVDALVVCLVDPCPPDPVSVCSSQAPLVSLLAHADPPCPVCVVPDLLLVSLLSSLVSNVLNNPYYHDDPNDDVVSVVSNVVD

Sequence (87 aa):
MAAVLRKLDHVEILMGLGQVCRSWRHAARDDPGLWHRIDMRGHAHLNYRVNLCKMARVAIRRAKGQCEAFWAEHVADDGVLQFLGNQ

Solvent-accessible surface area (backbone atoms only — not comparable to full-atom values): 5017 Å² total; per-residue (Å²): 117,68,73,60,59,70,72,49,54,59,57,52,40,71,75,43,64,22,61,77,41,75,68,41,34,46,48,67,53,70,40,30,85,70,28,22,63,39,54,47,55,92,46,58,85,42,57,88,80,42,65,51,46,61,51,49,50,52,46,52,61,36,7,70,62,48,60,78,44,80,44,62,42,100,39,72,49,73,69,45,53,52,50,63,77,66,87